Protein AF-Q9ZCL4-F1 (afdb_monomer_lite)

Structure (mmCIF, N/CA/C/O backbone):
data_AF-Q9ZCL4-F1
#
_entry.id   AF-Q9ZCL4-F1
#
loop_
_atom_site.group_PDB
_atom_site.id
_atom_site.type_symbol
_atom_site.label_atom_id
_atom_site.label_alt_id
_atom_site.label_comp_id
_atom_site.label_asym_id
_atom_site.label_entity_id
_atom_site.label_seq_id
_atom_site.pdbx_PDB_ins_code
_atom_site.Cartn_x
_atom_site.Cartn_y
_atom_site.Cartn_z
_atom_site.occupancy
_atom_site.B_iso_or_equiv
_atom_site.auth_seq_id
_atom_site.auth_comp_id
_atom_site.auth_asym_id
_atom_site.auth_atom_id
_atom_site.pdbx_PDB_model_num
ATOM 1 N N . MET A 1 1 ? -3.197 -13.606 0.217 1.00 44.28 1 MET A N 1
ATOM 2 C CA . MET A 1 1 ? -2.179 -12.573 0.500 1.00 44.28 1 MET A CA 1
ATOM 3 C C . MET A 1 1 ? -2.926 -11.401 1.111 1.00 44.28 1 MET A C 1
ATOM 5 O O . MET A 1 1 ? -3.806 -10.876 0.441 1.00 44.28 1 MET A O 1
ATOM 9 N N . LEU A 1 2 ? -2.716 -11.092 2.394 1.00 52.47 2 LEU A N 1
ATOM 10 C CA . LEU A 1 2 ? -3.330 -9.904 2.994 1.00 52.47 2 LEU A CA 1
ATOM 11 C C . LEU A 1 2 ? -2.744 -8.673 2.305 1.00 52.47 2 LEU A C 1
ATOM 13 O O . LEU A 1 2 ? -1.579 -8.667 1.911 1.00 52.47 2 LEU A O 1
ATOM 17 N N . SER A 1 3 ? -3.549 -7.629 2.162 1.00 57.91 3 SER A N 1
ATOM 18 C CA . SER A 1 3 ? -3.120 -6.370 1.564 1.00 57.91 3 SER A CA 1
ATOM 19 C C . SER A 1 3 ? -2.043 -5.649 2.357 1.00 57.91 3 SER A C 1
ATOM 21 O O . SER A 1 3 ? -1.547 -4.623 1.914 1.00 57.91 3 SER A O 1
ATOM 23 N N . TYR A 1 4 ? -1.683 -6.146 3.529 1.00 64.00 4 TYR A N 1
ATOM 24 C CA . TYR A 1 4 ? -0.699 -5.576 4.419 1.00 64.00 4 TYR A CA 1
ATOM 25 C C . TYR A 1 4 ? 0.261 -6.641 4.902 1.00 64.00 4 TYR A C 1
ATOM 27 O O . TYR A 1 4 ? -0.057 -7.830 4.935 1.00 64.00 4 TYR A O 1
ATOM 35 N N . ASN A 1 5 ? 1.442 -6.189 5.301 1.00 65.31 5 ASN A N 1
ATOM 36 C CA . ASN A 1 5 ? 2.378 -7.059 5.978 1.00 65.31 5 ASN A CA 1
ATOM 37 C C . ASN A 1 5 ? 1.931 -7.165 7.445 1.00 65.31 5 ASN A C 1
ATOM 39 O O . ASN A 1 5 ? 1.847 -6.156 8.147 1.00 65.31 5 ASN A O 1
ATOM 43 N N . ILE A 1 6 ? 1.585 -8.379 7.885 1.00 64.12 6 ILE A N 1
ATOM 44 C CA . ILE A 1 6 ? 1.113 -8.630 9.251 1.00 64.12 6 ILE A CA 1
ATOM 45 C C . ILE A 1 6 ? 2.136 -8.163 10.295 1.00 64.12 6 ILE A C 1
ATOM 47 O O . ILE A 1 6 ? 1.745 -7.552 11.291 1.00 64.12 6 ILE A O 1
ATOM 51 N N . ASP A 1 7 ? 3.424 -8.315 9.983 1.00 65.56 7 ASP A N 1
ATOM 52 C CA . ASP A 1 7 ? 4.556 -7.927 10.823 1.00 65.56 7 ASP A CA 1
ATOM 53 C C . ASP A 1 7 ? 4.825 -6.414 10.795 1.00 65.56 7 ASP A C 1
ATOM 55 O O . ASP A 1 7 ? 5.540 -5.889 11.645 1.00 65.56 7 ASP A O 1
ATOM 59 N N . ILE A 1 8 ? 4.250 -5.675 9.836 1.00 65.00 8 ILE A N 1
ATOM 60 C CA . ILE A 1 8 ? 4.488 -4.234 9.662 1.00 65.00 8 ILE A CA 1
ATOM 61 C C . ILE A 1 8 ? 3.161 -3.485 9.719 1.00 65.00 8 ILE A C 1
ATOM 63 O O . ILE A 1 8 ? 2.551 -3.128 8.711 1.00 65.00 8 ILE A O 1
ATOM 67 N N . GLY A 1 9 ? 2.709 -3.235 10.947 1.00 66.00 9 GLY A N 1
ATOM 68 C CA . GLY A 1 9 ? 1.502 -2.459 11.243 1.00 66.00 9 GLY A CA 1
ATOM 69 C C . GLY A 1 9 ? 0.187 -3.208 11.020 1.00 66.00 9 GLY A C 1
ATOM 70 O O . GLY A 1 9 ? -0.867 -2.684 11.372 1.00 66.00 9 GLY A O 1
ATOM 71 N N . GLY A 1 10 ? 0.227 -4.426 10.476 1.00 74.69 10 GLY A N 1
ATOM 72 C CA . GLY A 1 10 ? -0.953 -5.250 10.245 1.00 74.69 10 GLY A CA 1
ATOM 73 C C . GLY A 1 10 ? -1.664 -5.696 11.516 1.00 74.69 10 GLY A C 1
ATOM 74 O O . GLY A 1 10 ? -2.878 -5.541 11.625 1.00 74.69 10 GLY A O 1
ATOM 75 N N . ILE A 1 11 ? -0.908 -6.203 12.495 1.00 79.12 11 ILE A N 1
ATOM 76 C CA . ILE A 1 11 ? -1.458 -6.563 13.813 1.00 79.12 11 ILE A CA 1
ATOM 77 C C . ILE A 1 11 ? -2.083 -5.333 14.478 1.00 79.12 11 ILE A C 1
ATOM 79 O O . ILE A 1 11 ? -3.216 -5.400 14.940 1.00 79.12 11 ILE A O 1
ATOM 83 N N . THR A 1 12 ? -1.401 -4.184 14.453 1.00 82.56 12 THR A N 1
ATOM 84 C CA . THR A 1 12 ? -1.930 -2.926 15.002 1.00 82.56 12 THR A CA 1
ATOM 85 C C . THR A 1 12 ? -3.229 -2.507 14.313 1.00 82.56 12 THR A C 1
ATOM 87 O O . THR A 1 12 ? -4.186 -2.145 14.992 1.00 82.56 12 THR A O 1
ATOM 90 N N . ALA A 1 13 ? -3.295 -2.600 12.980 1.00 83.38 13 ALA A N 1
ATOM 91 C CA . ALA A 1 13 ? -4.503 -2.304 12.211 1.00 83.38 13 ALA A CA 1
ATOM 92 C C . ALA A 1 13 ? -5.678 -3.184 12.643 1.00 83.38 13 ALA A C 1
ATOM 94 O O . ALA A 1 13 ? -6.778 -2.681 12.866 1.00 83.38 13 ALA A O 1
ATOM 95 N N . LEU A 1 14 ? -5.429 -4.486 12.799 1.00 84.62 14 LEU A N 1
ATOM 96 C CA . LEU A 1 14 ? -6.441 -5.449 13.209 1.00 84.62 14 LEU A CA 1
ATOM 97 C C . LEU A 1 14 ? -6.908 -5.207 14.648 1.00 84.62 14 LEU A C 1
ATOM 99 O O . LEU A 1 14 ? -8.113 -5.220 14.897 1.00 84.62 14 LEU A O 1
ATOM 103 N N . SER A 1 15 ? -5.988 -4.933 15.576 1.00 86.31 15 SER A N 1
ATOM 104 C CA . SER A 1 15 ? -6.324 -4.633 16.971 1.00 86.31 15 SER A CA 1
ATOM 105 C C . SER A 1 15 ? -7.168 -3.365 17.087 1.00 86.31 15 SER A C 1
ATOM 107 O O . SER A 1 15 ? -8.205 -3.388 17.741 1.00 86.31 15 SER A O 1
ATOM 109 N N . ILE A 1 16 ? -6.785 -2.283 16.397 1.00 85.50 16 ILE A N 1
ATOM 110 C CA . ILE A 1 16 ? -7.551 -1.025 16.397 1.00 85.50 16 ILE A CA 1
ATOM 111 C C . ILE A 1 16 ? -8.927 -1.231 15.761 1.00 85.50 16 ILE A C 1
ATOM 113 O O . ILE A 1 16 ? -9.928 -0.788 16.313 1.00 85.50 16 ILE A O 1
ATOM 117 N N . MET A 1 17 ? -8.995 -1.921 14.618 1.00 86.69 17 MET A N 1
ATOM 118 C CA . MET A 1 17 ? -10.270 -2.247 13.977 1.00 86.69 17 MET A CA 1
ATOM 119 C C . MET A 1 17 ? -11.184 -3.031 14.924 1.00 86.69 17 MET A C 1
ATOM 121 O O . MET A 1 17 ? -12.367 -2.716 15.023 1.00 86.69 17 MET A O 1
ATOM 125 N N . THR A 1 18 ? -10.634 -4.032 15.615 1.00 88.06 18 THR A N 1
ATOM 126 C CA . THR A 1 18 ? -11.379 -4.870 16.561 1.00 88.06 18 THR A CA 1
ATOM 127 C C . THR A 1 18 ? -11.917 -4.028 17.711 1.00 88.06 18 THR A C 1
ATOM 129 O O . THR A 1 18 ? -13.119 -4.054 17.946 1.00 88.06 18 THR A O 1
ATOM 132 N N . GLU A 1 19 ? -11.069 -3.216 18.346 1.00 88.94 19 GLU A N 1
ATOM 133 C CA . GLU A 1 19 ? -11.456 -2.328 19.448 1.00 88.94 19 GLU A CA 1
ATOM 134 C C . GLU A 1 19 ? -12.554 -1.335 19.033 1.00 88.94 19 GLU A C 1
ATOM 136 O O . GLU A 1 19 ? -13.570 -1.185 19.708 1.00 88.94 19 GLU A O 1
ATOM 141 N N . LEU A 1 20 ? -12.399 -0.684 17.877 1.00 87.44 20 LEU A N 1
ATOM 142 C CA . LEU A 1 20 ? -13.385 0.269 17.361 1.00 87.44 20 LEU A CA 1
ATOM 143 C C . LEU A 1 20 ? -14.728 -0.403 17.027 1.00 87.44 20 LEU A C 1
ATOM 145 O O . LEU A 1 20 ? -15.798 0.186 17.238 1.00 87.44 20 LEU A O 1
ATOM 149 N N . ALA A 1 21 ? -14.690 -1.638 16.528 1.00 87.31 21 ALA A N 1
ATOM 150 C CA . ALA A 1 21 ? -15.888 -2.414 16.243 1.00 87.31 21 ALA A CA 1
ATOM 151 C C . ALA A 1 21 ? -16.600 -2.863 17.531 1.00 87.31 21 ALA A C 1
ATOM 153 O O . ALA A 1 21 ? -17.824 -2.753 17.615 1.00 87.31 21 ALA A O 1
ATOM 154 N N . THR A 1 22 ? -15.863 -3.325 18.546 1.00 89.44 22 THR A N 1
ATOM 155 C CA . THR A 1 22 ? -16.438 -3.821 19.806 1.00 89.44 22 THR A CA 1
ATOM 156 C C . THR A 1 22 ? -16.925 -2.698 20.712 1.00 89.44 22 THR A C 1
ATOM 158 O O . THR A 1 22 ? -18.040 -2.770 21.229 1.00 89.44 22 THR A O 1
ATOM 161 N N . SER A 1 23 ? -16.124 -1.646 20.879 1.00 90.00 23 SER A N 1
ATOM 162 C CA . SER A 1 23 ? -16.360 -0.599 21.881 1.00 90.00 23 SER A CA 1
ATOM 163 C C . SER A 1 23 ? -17.250 0.529 21.362 1.00 90.00 23 SER A C 1
ATOM 165 O O . SER A 1 23 ? -17.986 1.143 22.134 1.00 90.00 23 SER A O 1
ATOM 167 N N . HIS A 1 24 ? -17.244 0.780 20.048 1.00 87.75 24 HIS A N 1
ATOM 168 C CA . HIS A 1 24 ? -17.984 1.895 19.443 1.00 87.75 24 HIS A CA 1
ATOM 169 C C . HIS A 1 24 ? -19.007 1.474 18.383 1.00 87.75 24 HIS A C 1
ATOM 171 O O . HIS A 1 24 ? -19.680 2.341 17.828 1.00 87.75 24 HIS A O 1
ATOM 177 N N . LYS A 1 25 ? -19.157 0.168 18.103 1.00 88.56 25 LYS A N 1
ATOM 178 C CA . LYS A 1 25 ? -20.040 -0.362 17.044 1.00 88.56 25 LYS A CA 1
ATOM 179 C C . LYS A 1 25 ? -19.781 0.272 15.670 1.00 88.56 25 LYS A C 1
ATOM 181 O O . LYS A 1 25 ? -20.701 0.413 14.868 1.00 88.56 25 LYS A O 1
ATOM 186 N N . THR A 1 26 ? -18.536 0.664 15.411 1.00 89.12 26 THR A N 1
ATOM 187 C CA . THR A 1 26 ? -18.149 1.298 14.146 1.00 89.12 26 THR A CA 1
ATOM 188 C C . THR A 1 26 ? -17.788 0.251 13.101 1.00 89.12 26 THR A C 1
ATOM 190 O O . THR A 1 26 ? -17.132 -0.752 13.392 1.00 89.12 26 THR A O 1
ATOM 193 N N . LYS A 1 27 ? -18.196 0.483 11.854 1.00 91.88 27 LYS A N 1
ATOM 194 C CA . LYS A 1 27 ? -17.834 -0.352 10.714 1.00 91.88 27 LYS A CA 1
ATOM 195 C C . LYS A 1 27 ? -16.581 0.192 10.045 1.00 91.88 27 LYS A C 1
ATOM 197 O O . LYS A 1 27 ? -16.633 1.072 9.187 1.00 91.88 27 LYS A O 1
ATOM 202 N N . ILE A 1 28 ? -15.443 -0.368 10.416 1.00 90.31 28 ILE A N 1
ATOM 203 C CA . ILE A 1 28 ? -14.143 0.008 9.866 1.00 90.31 28 ILE A CA 1
ATOM 204 C C . ILE A 1 28 ? -13.766 -0.918 8.706 1.00 90.31 28 ILE A C 1
ATOM 206 O O . ILE A 1 28 ? -13.963 -2.129 8.776 1.00 90.31 28 ILE A O 1
ATOM 210 N N . VAL A 1 29 ? -13.205 -0.347 7.638 1.00 90.25 29 VAL A N 1
ATOM 211 C CA . VAL A 1 29 ? -12.610 -1.105 6.527 1.00 90.25 29 VAL A CA 1
ATOM 212 C C . VAL A 1 29 ? -11.096 -0.985 6.585 1.00 90.25 29 VAL A C 1
ATOM 214 O O . VAL A 1 29 ? -10.559 0.119 6.630 1.00 90.25 29 VAL A O 1
ATOM 217 N N . ILE A 1 30 ? -10.400 -2.119 6.532 1.00 87.44 30 ILE A N 1
ATOM 218 C CA . ILE A 1 30 ? -8.959 -2.161 6.270 1.00 87.44 30 ILE A CA 1
ATOM 219 C C . ILE A 1 30 ? -8.767 -2.214 4.755 1.00 87.44 30 ILE A C 1
ATOM 221 O O . ILE A 1 30 ? -9.391 -3.030 4.079 1.00 87.44 30 ILE A O 1
ATOM 225 N N . ALA A 1 31 ? -7.911 -1.349 4.212 1.00 85.00 31 ALA A N 1
ATOM 226 C CA . ALA A 1 31 ? -7.652 -1.300 2.779 1.00 85.00 31 ALA A CA 1
ATOM 227 C C . ALA A 1 31 ? -7.200 -2.664 2.247 1.00 85.00 31 ALA A C 1
ATOM 229 O O . ALA A 1 31 ? -6.130 -3.135 2.627 1.00 85.00 31 ALA A O 1
ATOM 230 N N . ASN A 1 32 ? -7.978 -3.269 1.343 1.00 85.19 32 ASN A N 1
ATOM 231 C CA . ASN A 1 32 ? -7.643 -4.525 0.677 1.00 85.19 32 ASN A CA 1
ATOM 232 C C . ASN A 1 32 ? -7.454 -4.323 -0.828 1.00 85.19 32 ASN A C 1
ATOM 234 O O . ASN A 1 32 ? -8.430 -4.274 -1.569 1.00 85.19 32 ASN A O 1
ATOM 238 N N . TYR A 1 33 ? -6.210 -4.220 -1.306 1.00 83.94 33 TYR A N 1
ATOM 239 C CA . TYR A 1 33 ? -5.972 -3.888 -2.712 1.00 83.94 33 TYR A CA 1
ATOM 240 C C . TYR A 1 33 ? -6.541 -4.916 -3.698 1.00 83.94 33 TYR A C 1
ATOM 242 O O . TYR A 1 33 ? -6.956 -4.517 -4.780 1.00 83.94 33 TYR A O 1
ATOM 250 N N . LEU A 1 34 ? -6.631 -6.195 -3.312 1.00 83.00 34 LEU A N 1
ATOM 251 C CA . LEU A 1 34 ? -7.176 -7.264 -4.160 1.00 83.00 34 LEU A CA 1
ATOM 252 C C . LEU A 1 34 ? -8.673 -7.085 -4.452 1.00 83.00 34 LEU A C 1
ATOM 254 O O . LEU A 1 34 ? -9.156 -7.543 -5.483 1.00 83.00 34 LEU A O 1
ATOM 258 N N . GLU A 1 35 ? -9.405 -6.415 -3.560 1.00 85.81 35 GLU A N 1
ATOM 259 C CA . GLU A 1 35 ? -10.825 -6.094 -3.757 1.00 85.81 35 GLU A CA 1
ATOM 260 C C . GLU A 1 35 ? -11.026 -4.838 -4.610 1.00 85.81 35 GLU A C 1
ATOM 262 O O . GLU A 1 35 ? -12.091 -4.636 -5.193 1.00 85.81 35 GLU A O 1
ATOM 267 N N . ILE A 1 36 ? -10.012 -3.973 -4.670 1.00 88.62 36 ILE A N 1
ATOM 268 C CA . ILE A 1 36 ? -10.108 -2.671 -5.328 1.00 88.62 36 ILE A CA 1
ATOM 269 C C . ILE A 1 36 ? -9.578 -2.742 -6.753 1.00 88.62 36 ILE A C 1
ATOM 271 O O . ILE A 1 36 ? -10.245 -2.277 -7.677 1.00 88.62 36 ILE A O 1
ATOM 275 N N . VAL A 1 37 ? -8.409 -3.349 -6.934 1.00 84.06 37 VAL A N 1
ATOM 276 C CA . VAL A 1 37 ? -7.768 -3.563 -8.228 1.00 84.06 37 VAL A CA 1
ATOM 277 C C . VAL A 1 37 ? -7.786 -5.069 -8.494 1.00 84.06 37 VAL A C 1
ATOM 279 O O . VAL A 1 37 ? -6.982 -5.796 -7.907 1.00 84.06 37 VAL A O 1
ATOM 282 N N . PRO A 1 38 ? -8.709 -5.576 -9.333 1.00 68.38 38 PRO A N 1
ATOM 283 C CA . PRO A 1 38 ? -8.698 -6.984 -9.696 1.00 68.38 38 PRO A CA 1
ATOM 284 C C . PRO A 1 38 ? -7.371 -7.312 -10.394 1.00 68.38 38 PRO A C 1
ATOM 286 O O . PRO A 1 38 ? -6.962 -6.623 -11.328 1.00 68.38 38 PRO A O 1
ATOM 289 N N . THR A 1 39 ? -6.718 -8.390 -9.958 1.00 55.97 39 THR A N 1
ATOM 290 C CA . THR A 1 39 ? -5.379 -8.868 -10.378 1.00 55.97 39 THR A CA 1
ATOM 291 C C . THR A 1 39 ? -5.207 -9.132 -11.879 1.00 55.97 39 THR A C 1
ATOM 293 O O . THR A 1 39 ? -4.118 -9.470 -12.328 1.00 55.97 39 THR A O 1
ATOM 296 N N . ILE A 1 40 ? -6.272 -8.981 -12.665 1.00 50.91 40 ILE A N 1
ATOM 297 C CA . ILE A 1 40 ? -6.299 -9.178 -14.118 1.00 50.91 40 ILE A CA 1
ATOM 298 C C . ILE A 1 40 ? -5.847 -7.917 -14.878 1.00 50.91 40 ILE A C 1
ATOM 300 O O . ILE A 1 40 ? -5.583 -7.978 -16.077 1.00 50.91 40 ILE A O 1
ATOM 304 N N . ALA A 1 41 ? -5.726 -6.772 -14.203 1.00 56.28 41 ALA A N 1
ATOM 305 C CA . ALA A 1 41 ? -5.071 -5.602 -14.768 1.00 56.28 41 ALA A CA 1
ATOM 306 C C . ALA A 1 41 ? -3.554 -5.804 -14.678 1.00 56.28 41 ALA A C 1
ATOM 308 O O . ALA A 1 41 ? -2.993 -5.654 -13.602 1.00 56.28 41 ALA A O 1
ATOM 309 N N . ASN A 1 42 ? -2.888 -6.163 -15.782 1.00 62.28 42 ASN A N 1
ATOM 310 C CA . ASN A 1 42 ? -1.426 -6.165 -15.836 1.00 62.28 42 ASN A CA 1
ATOM 311 C C . ASN A 1 42 ? -0.944 -4.706 -15.797 1.00 62.28 42 ASN A C 1
ATOM 313 O O . ASN A 1 42 ? -0.947 -4.056 -16.841 1.00 62.28 42 ASN A O 1
ATOM 317 N N . PRO A 1 43 ? -0.510 -4.157 -14.652 1.00 60.88 43 PRO A N 1
ATOM 318 C CA . PRO A 1 43 ? -0.185 -2.739 -14.557 1.00 60.88 43 PRO A CA 1
ATOM 319 C C . PRO A 1 43 ? 1.088 -2.415 -15.332 1.00 60.88 43 PRO A C 1
ATOM 321 O O . PRO A 1 43 ? 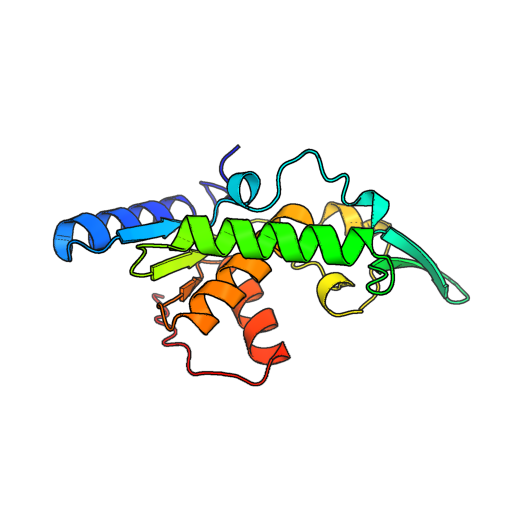1.337 -1.252 -15.625 1.00 60.88 43 PRO A O 1
ATOM 324 N N . ASN A 1 44 ? 1.864 -3.430 -15.735 1.00 64.44 44 ASN A N 1
ATOM 325 C CA . ASN A 1 44 ? 2.978 -3.231 -16.650 1.00 64.44 44 ASN A CA 1
ATOM 326 C C . ASN A 1 44 ? 2.515 -2.678 -18.003 1.00 64.44 44 ASN A C 1
ATOM 328 O O . ASN A 1 44 ? 3.303 -2.019 -18.670 1.00 64.44 44 ASN A O 1
ATOM 332 N N . SER A 1 45 ? 1.247 -2.871 -18.394 1.00 66.81 45 SER A N 1
ATOM 333 C CA . SER A 1 45 ? 0.694 -2.226 -19.591 1.00 66.81 45 SER A CA 1
ATOM 334 C C . SER A 1 45 ? 0.550 -0.709 -19.442 1.00 66.81 45 SER A C 1
ATOM 336 O O . SER A 1 45 ? 0.355 -0.022 -20.437 1.00 66.81 45 SER A O 1
ATOM 338 N N . LEU A 1 46 ? 0.616 -0.184 -18.214 1.00 71.56 46 LEU A N 1
ATOM 339 C CA . LEU A 1 46 ? 0.591 1.252 -17.929 1.00 71.56 46 LEU A CA 1
ATOM 340 C C . LEU A 1 46 ? 1.970 1.890 -18.042 1.00 71.56 46 LEU A C 1
ATOM 342 O O . LEU A 1 46 ? 2.071 3.114 -18.127 1.00 71.56 46 LEU A O 1
ATOM 346 N N . PHE A 1 47 ? 3.023 1.075 -18.009 1.00 78.50 47 PHE A N 1
ATOM 347 C CA . PHE A 1 47 ? 4.391 1.552 -18.015 1.00 78.50 47 PHE A CA 1
ATOM 348 C C . PHE A 1 47 ? 4.807 1.940 -19.423 1.00 78.50 47 PHE A C 1
ATOM 350 O O . PHE A 1 47 ? 4.824 1.126 -20.343 1.00 78.50 47 PHE A O 1
ATOM 357 N N . MET A 1 48 ? 5.199 3.199 -19.565 1.00 73.31 48 MET A N 1
ATOM 358 C CA . MET A 1 48 ? 5.915 3.677 -20.732 1.00 73.31 48 MET A CA 1
ATOM 359 C C . MET A 1 48 ? 7.358 3.965 -20.352 1.00 73.31 48 MET A C 1
ATOM 361 O O . MET A 1 48 ? 7.652 4.459 -19.262 1.00 73.31 48 MET A O 1
ATOM 365 N N . TYR A 1 49 ? 8.258 3.631 -21.269 1.00 77.06 49 TYR A N 1
ATOM 366 C CA . TYR A 1 49 ? 9.677 3.899 -21.123 1.00 77.06 49 TYR A CA 1
ATOM 367 C C . TYR A 1 49 ? 9.997 5.236 -21.784 1.00 77.06 49 TYR A C 1
ATOM 369 O O . TYR A 1 49 ? 9.630 5.474 -22.933 1.00 77.06 49 TYR A O 1
ATOM 377 N N . MET A 1 50 ? 10.684 6.101 -21.051 1.00 68.31 50 MET A N 1
ATOM 378 C CA . MET A 1 50 ? 11.294 7.320 -21.564 1.00 68.31 50 MET A CA 1
ATOM 379 C C . MET A 1 50 ? 12.806 7.155 -21.473 1.00 68.31 50 MET A C 1
ATOM 381 O O . MET A 1 50 ? 13.304 6.661 -20.465 1.00 68.31 50 MET A O 1
ATOM 385 N N . TYR A 1 51 ? 13.539 7.550 -22.505 1.00 70.75 51 TYR A N 1
ATOM 386 C CA . TYR A 1 51 ? 14.983 7.723 -22.397 1.00 70.75 51 TYR A CA 1
ATOM 387 C C . TYR A 1 51 ? 15.237 9.205 -22.150 1.00 70.75 51 TYR A C 1
ATOM 389 O O . TYR A 1 51 ? 14.881 10.028 -22.987 1.00 70.75 51 TYR A O 1
ATOM 397 N N . ASP A 1 52 ? 15.794 9.529 -20.991 1.00 63.09 52 ASP A N 1
ATOM 398 C CA . ASP A 1 52 ? 16.313 10.860 -20.686 1.00 63.09 52 ASP A CA 1
ATOM 399 C C . ASP A 1 52 ? 17.835 10.763 -20.782 1.00 63.09 52 ASP A C 1
ATOM 401 O O . ASP A 1 52 ? 18.408 10.175 -19.868 1.00 63.09 52 ASP A O 1
ATOM 405 N N . ASP A 1 53 ? 18.407 11.195 -21.925 1.00 62.75 53 ASP A N 1
ATOM 406 C CA . ASP A 1 53 ? 19.798 11.263 -22.462 1.00 62.75 53 ASP A CA 1
ATOM 407 C C . ASP A 1 53 ? 20.906 10.306 -21.947 1.00 62.75 53 ASP A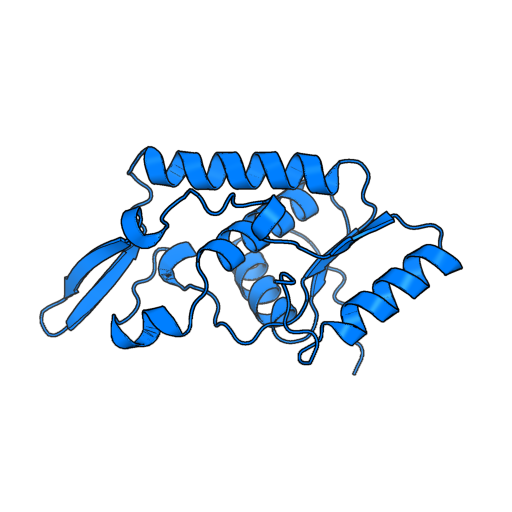 C 1
ATOM 409 O O . ASP A 1 53 ? 21.860 10.001 -22.659 1.00 62.75 53 ASP A O 1
ATOM 413 N N . ILE A 1 54 ? 20.809 9.799 -20.726 1.00 64.38 54 ILE A N 1
ATOM 414 C CA . ILE A 1 54 ? 21.760 8.944 -20.016 1.00 64.38 54 ILE A CA 1
ATOM 415 C C . ILE A 1 54 ? 21.051 7.744 -19.346 1.00 64.38 54 ILE A C 1
ATOM 417 O O . ILE A 1 54 ? 21.702 6.746 -19.028 1.00 64.38 54 ILE A O 1
ATOM 421 N N . LYS A 1 55 ? 19.730 7.791 -19.103 1.00 73.19 55 LYS A N 1
ATOM 422 C CA . LYS A 1 55 ? 19.008 6.767 -18.328 1.00 73.19 55 LYS A CA 1
ATOM 423 C C . LYS A 1 55 ? 17.634 6.445 -18.908 1.00 73.19 55 LYS A C 1
ATOM 425 O O . LYS A 1 55 ? 16.872 7.316 -19.314 1.00 73.19 55 LYS A O 1
ATOM 430 N N . GLN A 1 56 ? 17.307 5.156 -18.897 1.00 80.75 56 GLN A N 1
ATOM 431 C CA . GLN A 1 56 ? 15.939 4.701 -19.097 1.00 80.75 56 GLN A CA 1
ATOM 432 C C . GLN A 1 56 ? 15.139 5.014 -17.828 1.00 80.75 56 GLN A C 1
ATOM 434 O O . GLN A 1 56 ? 15.579 4.709 -16.723 1.00 80.75 56 GLN A O 1
ATOM 439 N N . CYS A 1 57 ? 13.971 5.603 -18.010 1.00 84.56 57 CYS A N 1
ATOM 440 C CA . CYS A 1 57 ? 13.023 6.019 -16.990 1.00 84.56 57 CYS A CA 1
ATOM 441 C C . CYS A 1 57 ? 11.661 5.391 -17.302 1.00 84.56 57 CYS A C 1
ATOM 443 O O . CYS A 1 57 ? 11.343 5.128 -18.463 1.00 84.56 57 CYS A O 1
ATOM 445 N N . ILE A 1 58 ? 10.851 5.137 -16.278 1.00 84.94 58 ILE A N 1
ATOM 446 C CA . ILE A 1 58 ? 9.517 4.545 -16.429 1.00 84.94 58 ILE A CA 1
ATOM 447 C C . ILE A 1 58 ? 8.475 5.491 -15.841 1.00 84.94 58 ILE A C 1
ATOM 449 O O . ILE A 1 58 ? 8.642 5.952 -14.714 1.00 84.94 58 ILE A O 1
ATOM 453 N N . TYR A 1 59 ? 7.387 5.729 -16.573 1.00 86.31 59 TYR A N 1
ATOM 454 C CA . TYR A 1 59 ? 6.254 6.563 -16.155 1.00 86.31 59 TYR A CA 1
ATOM 455 C C . TYR A 1 59 ? 4.909 5.908 -16.496 1.00 86.31 59 TYR A C 1
ATOM 457 O O . TYR A 1 59 ? 4.861 4.909 -17.216 1.00 86.31 59 TYR A O 1
ATOM 465 N N . ILE A 1 60 ? 3.815 6.464 -15.965 1.00 83.00 60 ILE A N 1
ATOM 466 C CA . ILE A 1 60 ? 2.441 6.095 -16.334 1.00 83.00 60 ILE A CA 1
ATOM 467 C C . ILE A 1 60 ? 1.905 7.118 -17.331 1.00 83.00 60 ILE A C 1
ATOM 469 O O . ILE A 1 60 ? 1.873 8.314 -17.042 1.00 83.00 60 ILE A O 1
ATOM 473 N N . ASN A 1 61 ? 1.437 6.658 -18.492 1.00 82.94 61 ASN A N 1
ATOM 474 C CA . ASN A 1 61 ? 0.771 7.538 -19.448 1.00 82.94 61 ASN A CA 1
ATOM 475 C C . ASN A 1 61 ? -0.731 7.634 -19.146 1.00 82.94 61 ASN A C 1
ATOM 477 O O . ASN A 1 61 ? -1.519 6.741 -19.465 1.00 82.94 61 ASN A O 1
ATOM 481 N N . PHE A 1 62 ? -1.128 8.754 -18.545 1.00 82.56 62 PHE A N 1
ATOM 482 C CA . PHE A 1 62 ? -2.519 9.052 -18.197 1.00 82.56 62 PHE A CA 1
ATOM 483 C C . PHE A 1 62 ? -3.407 9.425 -19.396 1.00 82.56 62 PHE A C 1
ATOM 485 O O . PHE A 1 62 ? -4.621 9.522 -19.233 1.00 82.56 62 PHE A O 1
ATOM 492 N N . SER A 1 63 ? -2.844 9.609 -20.595 1.00 81.75 63 SER A N 1
ATOM 493 C CA . SER A 1 63 ? -3.604 9.878 -21.825 1.00 81.75 63 SER A CA 1
ATOM 494 C C . SER A 1 63 ? -4.144 8.610 -22.495 1.00 81.75 63 SER A C 1
ATOM 496 O O . SER A 1 63 ? -4.943 8.707 -23.423 1.00 81.75 63 SER A O 1
ATOM 498 N N . ILE A 1 64 ? -3.729 7.425 -22.038 1.00 79.75 64 ILE A N 1
ATOM 499 C CA . ILE A 1 64 ? -4.181 6.139 -22.576 1.00 79.75 64 ILE A CA 1
ATOM 500 C C . ILE A 1 64 ? -5.535 5.754 -21.935 1.00 79.75 64 ILE A C 1
ATOM 502 O O . ILE A 1 64 ? -5.638 5.737 -20.702 1.00 79.75 64 ILE A O 1
ATOM 506 N N . PRO A 1 65 ? -6.580 5.426 -22.724 1.00 84.25 65 PRO A N 1
ATOM 507 C CA . PRO A 1 65 ? -7.901 5.056 -22.202 1.00 84.25 65 PRO A CA 1
ATOM 508 C C . PRO A 1 65 ? -7.880 3.905 -21.188 1.00 84.25 65 PRO A C 1
ATOM 510 O O . PRO A 1 65 ? -8.616 3.933 -20.200 1.00 84.25 65 PRO A O 1
ATOM 513 N N . GLU A 1 66 ? -7.015 2.914 -21.392 1.00 83.12 66 GLU A N 1
ATOM 514 C CA . GLU A 1 66 ? -6.826 1.769 -20.501 1.00 83.12 66 GLU A CA 1
ATOM 515 C C . GLU A 1 66 ? -6.350 2.204 -19.108 1.00 83.12 66 GLU A C 1
ATOM 517 O O . GLU A 1 66 ? -6.859 1.704 -18.101 1.00 83.12 66 GLU A O 1
ATOM 522 N N . THR A 1 67 ? -5.448 3.191 -19.033 1.00 81.50 67 THR A N 1
ATOM 523 C CA . THR A 1 67 ? -5.005 3.797 -17.769 1.00 81.50 67 THR A CA 1
ATOM 524 C C . THR A 1 67 ? -6.193 4.377 -17.015 1.00 81.50 67 THR A C 1
ATOM 526 O O . THR A 1 67 ? -6.439 4.031 -15.858 1.00 81.50 67 THR A O 1
ATOM 529 N N . LEU A 1 68 ? -6.982 5.220 -17.684 1.00 84.38 68 LEU A N 1
ATOM 530 C CA . LEU A 1 68 ? -8.151 5.865 -17.084 1.00 84.38 68 LEU A CA 1
ATOM 531 C C . LEU A 1 68 ? -9.210 4.846 -16.644 1.00 84.38 68 LEU A C 1
ATOM 533 O O . LEU A 1 68 ? -9.837 5.023 -15.594 1.00 84.38 68 LEU A O 1
ATOM 537 N N . LYS A 1 69 ? -9.383 3.762 -17.407 1.00 86.38 69 LYS A N 1
ATOM 538 C CA . LYS A 1 69 ? -10.293 2.665 -17.069 1.00 86.38 69 LYS A CA 1
ATOM 539 C C . LYS A 1 69 ? -9.903 1.997 -15.750 1.00 86.38 69 LYS A C 1
ATOM 541 O O . LYS A 1 69 ? -10.768 1.870 -14.885 1.00 86.38 69 LYS A O 1
ATOM 546 N N . ILE A 1 70 ? -8.625 1.666 -15.548 1.00 85.88 70 ILE A N 1
ATOM 547 C CA . ILE A 1 70 ? -8.140 1.046 -14.300 1.00 85.88 70 ILE A CA 1
ATOM 548 C C . ILE A 1 70 ? -8.413 1.948 -13.091 1.00 85.88 70 ILE A C 1
ATOM 550 O O . ILE A 1 70 ? -8.958 1.487 -12.086 1.00 85.88 70 ILE A O 1
ATOM 554 N N . PHE A 1 71 ? -8.111 3.247 -13.182 1.00 87.94 71 PHE A N 1
ATOM 555 C CA . PHE A 1 71 ? -8.390 4.182 -12.083 1.00 87.94 71 PHE A CA 1
ATOM 556 C C . PHE A 1 71 ? -9.891 4.344 -11.812 1.00 87.94 71 PHE A C 1
ATOM 558 O O . PHE A 1 71 ? -10.308 4.436 -10.653 1.00 87.94 71 PHE A O 1
ATOM 565 N N . SER A 1 72 ? -10.716 4.369 -12.861 1.00 88.88 72 SER A N 1
ATOM 566 C CA . SER A 1 72 ? -12.174 4.454 -12.737 1.00 88.88 72 SER A CA 1
ATOM 567 C C . SER A 1 72 ? -12.762 3.211 -12.060 1.00 88.88 72 SER A C 1
ATOM 569 O O . SER A 1 72 ? -13.569 3.330 -11.133 1.00 88.88 72 SER A O 1
ATOM 571 N N . GLU A 1 73 ? -12.314 2.018 -12.458 1.00 90.94 73 GLU A N 1
ATOM 572 C CA . GLU A 1 73 ? -12.719 0.744 -11.856 1.00 90.94 73 GLU A CA 1
ATOM 573 C C . GLU A 1 73 ? -12.284 0.651 -10.392 1.00 90.94 73 GLU A C 1
ATOM 575 O O . GLU A 1 73 ? -13.122 0.380 -9.529 1.00 90.94 73 GLU A O 1
ATOM 580 N N . ALA A 1 74 ? -11.028 0.994 -10.088 1.00 90.19 74 ALA A N 1
ATOM 581 C CA . ALA A 1 74 ? -10.529 1.061 -8.718 1.00 90.19 74 ALA A CA 1
ATOM 582 C C . ALA A 1 74 ? -11.378 2.010 -7.858 1.00 90.19 74 ALA A C 1
ATOM 584 O O . ALA A 1 74 ? -11.799 1.661 -6.755 1.00 90.19 74 ALA A O 1
ATOM 585 N N . LYS A 1 75 ? -11.724 3.194 -8.379 1.00 91.81 75 LYS A N 1
ATOM 586 C CA . LYS A 1 75 ? -12.599 4.146 -7.681 1.00 91.81 75 LYS A CA 1
ATOM 587 C C . LYS A 1 75 ? -14.007 3.586 -7.461 1.00 91.81 75 LYS A C 1
ATOM 589 O O . LYS A 1 75 ? -14.587 3.794 -6.396 1.00 91.81 75 LYS A O 1
ATOM 594 N N . ASN A 1 76 ? -14.575 2.876 -8.433 1.00 93.69 76 ASN A N 1
ATOM 595 C CA . ASN A 1 76 ? -15.890 2.244 -8.294 1.00 93.69 76 ASN A CA 1
ATOM 596 C C . ASN A 1 76 ? -15.882 1.125 -7.250 1.00 93.69 76 ASN A C 1
ATOM 598 O O . ASN A 1 76 ? -16.796 1.056 -6.427 1.00 93.69 76 ASN A O 1
ATOM 602 N N . ASN A 1 77 ? -14.841 0.299 -7.234 1.00 94.19 77 ASN A N 1
ATOM 603 C CA . ASN A 1 77 ? -14.679 -0.746 -6.232 1.00 94.19 77 ASN A CA 1
ATOM 604 C C . ASN A 1 77 ? -14.463 -0.146 -4.838 1.00 94.19 77 ASN A C 1
ATOM 606 O O . ASN A 1 77 ? -15.118 -0.570 -3.892 1.00 94.19 77 ASN A O 1
ATOM 610 N N . ALA A 1 78 ? -13.676 0.928 -4.717 1.00 93.69 78 ALA A N 1
ATOM 611 C CA . ALA A 1 78 ? -13.516 1.668 -3.465 1.00 93.69 78 ALA A CA 1
ATOM 612 C C . ALA A 1 78 ? -14.842 2.253 -2.946 1.00 93.69 78 ALA A C 1
ATOM 614 O O . ALA A 1 78 ? -15.121 2.178 -1.749 1.00 93.69 78 ALA A O 1
ATOM 615 N N . ARG A 1 79 ? -15.710 2.779 -3.826 1.00 95.06 79 ARG A N 1
ATOM 616 C CA . ARG A 1 79 ? -17.063 3.234 -3.439 1.00 95.06 79 ARG A CA 1
ATOM 617 C C . ARG A 1 79 ? -17.912 2.109 -2.860 1.00 95.06 79 ARG A C 1
ATOM 619 O O . ARG A 1 79 ? -18.575 2.334 -1.850 1.00 95.06 79 ARG A O 1
ATOM 626 N N . LYS A 1 80 ? -17.874 0.922 -3.474 1.00 95.12 80 LYS A N 1
ATOM 627 C CA . LYS A 1 80 ? -18.586 -0.269 -2.985 1.00 95.12 80 LYS A CA 1
ATOM 628 C C . LYS A 1 80 ? -18.018 -0.739 -1.647 1.00 95.12 80 LYS A C 1
ATOM 630 O O . LYS A 1 80 ? -18.774 -0.899 -0.694 1.00 95.12 80 LYS A O 1
ATOM 635 N N . ALA A 1 81 ? -16.696 -0.879 -1.555 1.00 94.00 81 ALA A N 1
ATOM 636 C CA . ALA A 1 81 ? -16.004 -1.324 -0.347 1.00 94.00 81 ALA A CA 1
ATOM 637 C C . ALA A 1 81 ? -16.306 -0.417 0.853 1.00 94.00 81 ALA A C 1
ATOM 639 O O . ALA A 1 81 ? -16.529 -0.894 1.963 1.00 94.00 81 ALA A O 1
ATOM 640 N N . LEU A 1 82 ? -16.382 0.896 0.627 1.00 94.75 82 LEU A N 1
ATOM 641 C CA . LEU A 1 82 ? -16.647 1.860 1.687 1.00 94.75 82 LEU A CA 1
ATOM 642 C C . LEU A 1 82 ? -18.139 2.109 1.936 1.00 94.75 82 LEU A C 1
ATOM 644 O O . LEU A 1 82 ? -18.449 2.888 2.830 1.00 94.75 82 LEU A O 1
ATOM 648 N N . GLN A 1 83 ? -19.082 1.541 1.161 1.00 93.94 83 GLN A N 1
ATOM 649 C CA . GLN A 1 83 ? -20.495 1.980 1.065 1.00 93.94 83 GLN A CA 1
ATOM 650 C C . GLN A 1 83 ? -21.169 2.280 2.415 1.00 93.94 83 GLN A C 1
ATOM 652 O O . GLN A 1 83 ? -21.836 3.301 2.528 1.00 93.94 83 GLN A O 1
ATOM 657 N N . ASN A 1 84 ? -20.913 1.479 3.448 1.00 92.00 84 ASN A N 1
ATOM 658 C CA . ASN A 1 84 ? -21.511 1.634 4.780 1.00 92.00 84 ASN A CA 1
ATOM 659 C C . ASN A 1 84 ? -20.452 1.719 5.888 1.00 92.00 84 ASN A C 1
ATOM 661 O O . ASN A 1 84 ? -20.696 1.257 6.994 1.00 92.00 84 ASN A O 1
ATOM 665 N N . SER A 1 85 ? -19.254 2.190 5.561 1.00 93.31 85 SER A N 1
ATOM 666 C CA . SER A 1 85 ? -18.124 2.218 6.487 1.00 93.31 85 SER A CA 1
ATOM 667 C C . SER A 1 85 ? -18.038 3.564 7.196 1.00 93.31 85 SER A C 1
ATOM 669 O O . SER A 1 85 ? -18.209 4.607 6.565 1.00 93.31 85 SER A O 1
ATOM 671 N N . ASP A 1 86 ? -17.712 3.525 8.482 1.00 93.69 86 ASP A N 1
ATOM 672 C CA . ASP A 1 86 ? -17.520 4.692 9.346 1.00 93.69 86 ASP A CA 1
ATOM 673 C C . ASP A 1 86 ? -16.069 5.178 9.352 1.00 93.69 86 ASP A C 1
ATOM 675 O O . ASP A 1 86 ? -15.774 6.256 9.855 1.00 93.69 86 ASP A O 1
ATOM 679 N N . GLY A 1 87 ? -15.143 4.393 8.800 1.00 91.94 87 GLY A N 1
ATOM 680 C CA . GLY A 1 87 ? -13.736 4.754 8.726 1.00 91.94 87 GLY A CA 1
ATOM 681 C C . GLY A 1 87 ? -12.924 3.802 7.860 1.00 91.94 87 GLY A C 1
ATOM 682 O O . GLY A 1 87 ? -13.350 2.688 7.535 1.00 91.94 87 GLY A O 1
ATOM 683 N N . LEU A 1 88 ? -11.738 4.267 7.485 1.00 91.94 88 LEU A N 1
ATOM 684 C CA . LEU A 1 88 ? -10.775 3.549 6.658 1.00 91.94 88 LEU A CA 1
ATOM 685 C C . LEU A 1 88 ? -9.437 3.449 7.389 1.00 91.94 88 LEU A C 1
ATOM 687 O O . LEU A 1 88 ? -8.882 4.461 7.807 1.00 91.94 88 LEU A O 1
ATOM 691 N N . ILE A 1 89 ? -8.884 2.243 7.480 1.00 88.81 89 ILE A N 1
ATOM 692 C CA . ILE A 1 89 ? -7.510 2.015 7.923 1.00 88.81 89 ILE A CA 1
ATOM 693 C C . ILE A 1 89 ? -6.640 1.683 6.709 1.00 88.81 89 ILE A C 1
ATOM 695 O O . ILE A 1 89 ? -6.935 0.753 5.956 1.00 88.81 89 ILE A O 1
ATOM 699 N N . ILE A 1 90 ? -5.542 2.422 6.551 1.00 87.38 90 ILE A N 1
ATOM 700 C CA . ILE A 1 90 ? -4.463 2.138 5.605 1.00 87.38 90 ILE A CA 1
ATOM 701 C C . ILE A 1 90 ? -3.306 1.489 6.381 1.00 87.38 90 ILE A C 1
ATOM 703 O O . ILE A 1 90 ? -2.534 2.190 7.045 1.00 87.38 90 ILE A O 1
ATOM 707 N N . PRO A 1 91 ? -3.185 0.155 6.352 1.00 80.25 91 PRO A N 1
ATOM 708 C CA . PRO A 1 91 ? -2.152 -0.556 7.091 1.00 80.25 91 PRO A CA 1
ATOM 709 C C . PRO A 1 91 ? -0.760 -0.374 6.468 1.00 80.25 91 PRO A C 1
ATOM 711 O O . PRO A 1 91 ? -0.608 -0.094 5.273 1.00 80.25 91 PRO A O 1
ATOM 714 N N . GLY A 1 92 ? 0.263 -0.592 7.294 1.00 75.50 92 GLY A N 1
ATOM 715 C CA . GLY A 1 92 ? 1.663 -0.532 6.890 1.00 75.50 92 GLY A CA 1
ATOM 716 C C . GLY A 1 92 ? 2.036 -1.587 5.849 1.00 75.50 92 GLY A C 1
ATOM 717 O O . GLY A 1 92 ? 1.422 -2.650 5.728 1.00 75.50 92 GLY A O 1
ATOM 718 N N . ASN A 1 93 ? 3.060 -1.269 5.061 1.00 76.56 93 ASN A N 1
ATOM 719 C CA . ASN A 1 93 ? 3.652 -2.179 4.092 1.00 76.56 93 ASN A CA 1
ATOM 720 C C . ASN A 1 93 ? 5.120 -1.796 3.830 1.00 76.56 93 ASN A C 1
ATOM 722 O O . ASN A 1 93 ? 5.556 -0.709 4.215 1.00 76.56 93 ASN A O 1
ATOM 726 N N . VAL A 1 94 ? 5.868 -2.705 3.197 1.00 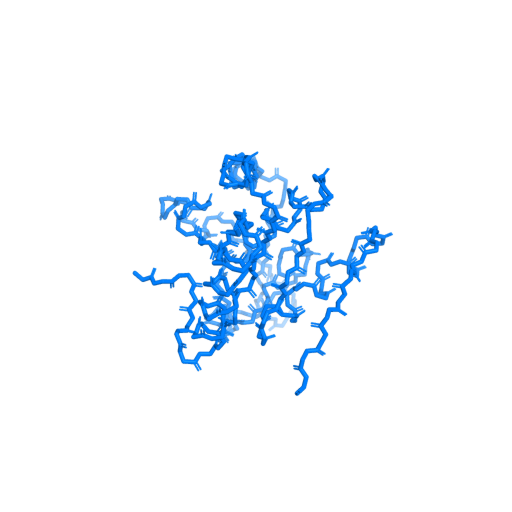77.19 94 VAL A N 1
ATOM 727 C CA . VAL A 1 94 ? 7.292 -2.514 2.858 1.00 77.19 94 VAL A CA 1
ATOM 728 C C . VAL A 1 94 ? 7.516 -1.732 1.569 1.00 77.19 94 VAL A C 1
ATOM 730 O O . VAL A 1 94 ? 8.616 -1.229 1.355 1.00 77.19 94 VAL A O 1
ATOM 733 N N . ASN A 1 95 ? 6.513 -1.665 0.693 1.00 81.12 95 ASN A N 1
ATOM 734 C CA . ASN A 1 95 ? 6.652 -1.048 -0.614 1.00 81.12 95 ASN A CA 1
ATOM 735 C C . ASN A 1 95 ? 6.671 0.476 -0.492 1.00 81.12 95 ASN A C 1
ATOM 737 O O . ASN A 1 95 ? 5.968 1.090 0.315 1.00 81.12 95 ASN A O 1
ATOM 741 N N . MET A 1 96 ? 7.494 1.093 -1.329 1.00 83.31 96 MET A N 1
ATOM 742 C CA . MET A 1 96 ? 7.536 2.538 -1.467 1.00 83.31 96 MET A CA 1
ATOM 743 C C . MET A 1 96 ? 6.336 3.020 -2.274 1.00 83.31 96 MET A C 1
ATOM 745 O O . MET A 1 96 ? 5.832 2.315 -3.150 1.00 83.31 96 MET A O 1
ATOM 749 N N . VAL A 1 97 ? 5.914 4.255 -2.009 1.00 84.19 97 VAL A N 1
ATOM 750 C CA . VAL A 1 97 ? 4.890 4.911 -2.820 1.00 84.19 97 VAL A CA 1
ATOM 751 C C . VAL A 1 97 ? 5.404 5.091 -4.244 1.00 84.19 97 VAL A C 1
ATOM 753 O O . VAL A 1 97 ? 6.499 5.611 -4.438 1.00 84.19 97 VAL A O 1
ATOM 756 N N . ASP A 1 98 ? 4.631 4.648 -5.226 1.00 86.12 98 ASP A N 1
ATOM 757 C CA . ASP A 1 98 ? 4.975 4.769 -6.635 1.00 86.12 98 ASP A CA 1
ATOM 758 C C . ASP A 1 98 ? 4.829 6.215 -7.120 1.00 86.12 98 ASP A C 1
ATOM 760 O O . ASP A 1 98 ? 3.718 6.723 -7.298 1.00 86.12 98 ASP A O 1
ATOM 764 N N . ALA A 1 99 ? 5.965 6.883 -7.337 1.00 85.62 99 ALA A N 1
ATOM 765 C CA . ALA A 1 99 ? 6.009 8.274 -7.777 1.00 85.62 99 ALA A CA 1
ATOM 766 C C . ALA A 1 99 ? 5.327 8.475 -9.145 1.00 85.62 99 ALA A C 1
ATOM 768 O O . ALA A 1 99 ? 4.776 9.546 -9.408 1.00 85.62 99 ALA A O 1
ATOM 769 N N . ARG A 1 100 ? 5.247 7.424 -9.978 1.00 86.81 100 ARG A N 1
ATOM 770 C CA . ARG A 1 100 ? 4.593 7.484 -11.295 1.00 86.81 100 ARG A CA 1
ATOM 771 C C . ARG A 1 100 ? 3.109 7.818 -11.216 1.00 86.81 100 ARG A C 1
ATOM 773 O O . ARG A 1 100 ? 2.556 8.362 -12.168 1.00 86.81 100 ARG A O 1
ATOM 780 N N . LEU A 1 101 ? 2.461 7.550 -10.080 1.00 84.88 101 LEU A N 1
ATOM 781 C CA . LEU A 1 101 ? 1.072 7.949 -9.831 1.00 84.88 101 LEU A CA 1
ATOM 782 C C . LEU A 1 101 ? 0.871 9.469 -9.779 1.00 84.88 101 LEU A C 1
ATOM 784 O O . LEU A 1 101 ? -0.261 9.935 -9.894 1.00 84.88 101 LEU A O 1
ATOM 788 N N . PHE A 1 102 ? 1.955 10.227 -9.626 1.00 84.00 102 PHE A N 1
ATOM 789 C CA . PHE A 1 102 ? 1.968 11.684 -9.535 1.00 84.00 102 PHE A CA 1
ATOM 790 C C . PHE A 1 102 ? 2.585 12.341 -10.779 1.00 84.00 102 PHE A C 1
ATOM 792 O O . PHE A 1 102 ? 2.854 13.536 -10.764 1.00 84.00 102 PHE A O 1
ATOM 799 N N . GLY A 1 103 ? 2.784 11.577 -11.861 1.00 82.88 103 GLY A N 1
ATOM 800 C CA . GLY A 1 103 ? 3.395 12.068 -13.101 1.00 82.88 103 GLY A CA 1
ATOM 801 C C . GLY A 1 103 ? 4.925 12.073 -13.092 1.00 82.88 103 GLY A C 1
ATOM 802 O O . GLY A 1 103 ? 5.527 12.501 -14.072 1.00 82.88 103 GLY A O 1
ATOM 803 N N . GLU A 1 104 ? 5.549 11.574 -12.026 1.00 86.06 104 GLU A N 1
ATOM 804 C CA . GLU A 1 104 ? 7.003 11.458 -11.927 1.00 86.06 104 GLU A CA 1
ATOM 805 C C . GLU A 1 104 ? 7.525 10.207 -12.646 1.00 86.06 104 GLU A C 1
ATOM 807 O O . GLU A 1 104 ? 6.795 9.254 -12.936 1.00 86.06 104 GLU A O 1
ATOM 812 N N . VAL A 1 105 ? 8.827 10.190 -12.904 1.00 87.12 105 VAL A N 1
ATOM 813 C CA . VAL A 1 105 ? 9.527 9.025 -13.451 1.00 87.12 105 VAL A CA 1
ATOM 814 C C . VAL A 1 105 ? 10.221 8.237 -12.342 1.00 87.12 105 VAL A C 1
ATOM 816 O O . VAL A 1 105 ? 10.640 8.802 -11.334 1.00 87.12 105 VAL A O 1
ATOM 819 N N . ILE A 1 106 ? 10.401 6.931 -12.538 1.00 87.44 106 ILE A N 1
ATOM 820 C CA . ILE A 1 106 ? 11.286 6.111 -11.695 1.00 87.44 106 ILE A CA 1
ATOM 821 C C . ILE A 1 106 ? 12.334 5.380 -12.532 1.00 87.44 106 ILE A C 1
ATOM 823 O O . ILE A 1 106 ? 12.144 5.137 -13.727 1.00 87.44 106 ILE A O 1
ATOM 827 N N . SER A 1 107 ? 13.429 4.981 -11.886 1.00 87.31 107 SER A N 1
ATOM 828 C CA . SER A 1 107 ? 14.435 4.109 -12.491 1.00 87.31 107 SER A CA 1
ATOM 829 C C . SER A 1 107 ? 13.894 2.681 -12.663 1.00 87.31 107 SER A C 1
ATOM 831 O O . SER A 1 107 ? 13.226 2.170 -11.759 1.00 87.31 107 SER A O 1
ATOM 833 N N . PRO A 1 108 ? 14.242 1.968 -13.752 1.00 84.94 108 PRO A N 1
ATOM 834 C CA . PRO A 1 108 ? 13.981 0.538 -13.904 1.00 84.94 108 P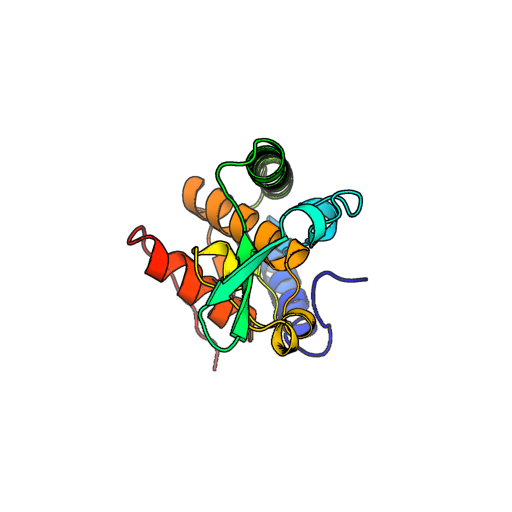RO A CA 1
ATOM 835 C C . PRO A 1 108 ? 14.441 -0.306 -12.708 1.00 84.94 108 PRO A C 1
ATOM 837 O O . PRO A 1 108 ? 13.782 -1.283 -12.356 1.00 84.94 108 PRO A O 1
ATOM 840 N N . ASN A 1 109 ? 15.526 0.097 -12.037 1.00 86.25 109 ASN A N 1
ATOM 841 C CA . ASN A 1 109 ? 16.055 -0.612 -10.867 1.00 86.25 109 ASN A CA 1
ATOM 842 C C . ASN A 1 109 ? 15.153 -0.497 -9.625 1.00 86.25 109 ASN A C 1
ATOM 844 O O . ASN A 1 109 ? 15.209 -1.372 -8.754 1.00 86.25 109 ASN A O 1
ATOM 848 N N . ASP A 1 110 ? 14.308 0.535 -9.571 1.00 88.00 110 ASP A N 1
ATOM 849 C CA . ASP A 1 110 ? 13.455 0.846 -8.424 1.00 88.00 110 ASP A 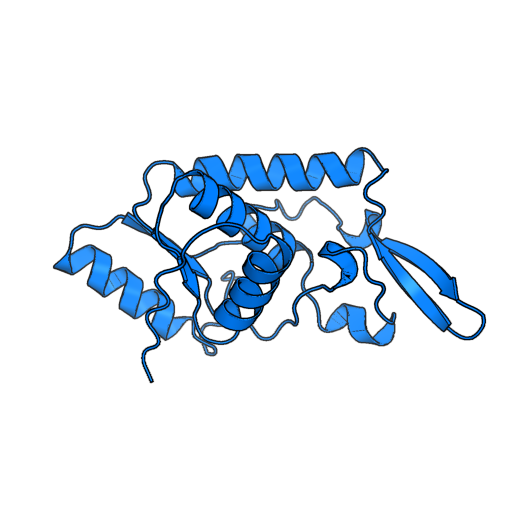CA 1
ATOM 850 C C . ASP A 1 110 ? 12.042 0.272 -8.570 1.00 88.00 110 ASP A C 1
ATOM 852 O O . ASP A 1 110 ? 11.330 0.162 -7.578 1.00 88.00 110 ASP A O 1
ATOM 856 N N . VAL A 1 111 ? 11.639 -0.187 -9.765 1.00 83.25 111 VAL A N 1
ATOM 857 C CA . VAL A 1 111 ? 10.288 -0.734 -10.034 1.00 83.25 111 VAL A CA 1
ATOM 858 C C . VAL A 1 111 ? 9.875 -1.787 -9.004 1.00 83.25 111 VAL A C 1
ATOM 860 O O . VAL A 1 111 ? 8.750 -1.767 -8.517 1.00 83.25 111 VAL A O 1
ATOM 863 N N . LYS A 1 112 ? 10.803 -2.674 -8.627 1.00 84.31 112 LYS A N 1
ATOM 864 C CA . LYS A 1 112 ? 10.577 -3.760 -7.656 1.00 84.31 112 LYS A CA 1
ATOM 865 C C . LYS A 1 112 ? 10.319 -3.285 -6.220 1.00 84.31 112 LYS A C 1
ATOM 867 O O . LYS A 1 112 ? 9.872 -4.074 -5.393 1.00 84.31 112 LYS A O 1
ATOM 872 N N . LEU A 1 113 ? 10.653 -2.034 -5.901 1.00 85.44 113 LEU A N 1
ATOM 873 C CA . LEU A 1 113 ? 10.419 -1.435 -4.585 1.00 85.44 113 LEU A CA 1
ATOM 874 C C . LEU A 1 113 ? 8.967 -0.969 -4.430 1.00 85.44 113 LEU A C 1
ATOM 876 O O . LEU A 1 113 ? 8.501 -0.764 -3.308 1.00 85.44 113 LEU A O 1
ATOM 880 N N . HIS A 1 114 ? 8.242 -0.843 -5.540 1.00 85.06 114 HIS A N 1
ATOM 881 C CA . HIS A 1 114 ? 6.867 -0.370 -5.590 1.00 85.06 114 HIS A CA 1
ATOM 882 C C . HIS A 1 114 ? 5.882 -1.524 -5.785 1.00 85.06 114 HIS A C 1
ATOM 884 O O . HIS A 1 114 ? 6.218 -2.584 -6.308 1.00 85.06 114 HIS A O 1
ATOM 890 N N . ASN A 1 115 ? 4.638 -1.302 -5.367 1.00 85.25 115 ASN A N 1
ATOM 891 C CA . ASN A 1 115 ? 3.508 -2.168 -5.688 1.00 85.25 115 ASN A CA 1
ATOM 892 C C . ASN A 1 115 ? 2.403 -1.269 -6.243 1.00 85.25 115 ASN A C 1
ATOM 894 O O . ASN A 1 115 ? 1.679 -0.615 -5.484 1.00 85.25 115 ASN A O 1
ATOM 898 N N . LEU A 1 116 ? 2.351 -1.171 -7.573 1.00 84.38 116 LEU A N 1
ATOM 899 C CA . LEU A 1 116 ? 1.510 -0.192 -8.249 1.00 84.38 116 LEU A CA 1
ATOM 900 C C . LEU A 1 116 ? 0.028 -0.474 -7.990 1.00 84.38 116 LEU A C 1
ATOM 902 O O . LEU A 1 116 ? -0.719 0.447 -7.681 1.00 84.38 116 LEU A O 1
ATOM 906 N N . GLU A 1 117 ? -0.393 -1.733 -8.058 1.00 85.44 117 GLU A N 1
ATOM 907 C CA . GLU A 1 117 ? -1.763 -2.178 -7.797 1.00 85.44 117 GLU A CA 1
ATOM 908 C C . GLU A 1 117 ? -2.223 -1.730 -6.416 1.00 85.44 117 GLU A C 1
ATOM 910 O O . GLU A 1 117 ? -3.303 -1.156 -6.254 1.00 85.44 117 GLU A O 1
ATOM 915 N N . ARG A 1 118 ? -1.364 -1.949 -5.417 1.00 85.81 118 ARG A N 1
ATOM 916 C CA . ARG A 1 118 ? -1.615 -1.531 -4.045 1.00 85.81 118 ARG A CA 1
ATOM 917 C C . ARG A 1 118 ? -1.741 -0.021 -3.943 1.00 85.81 118 ARG A C 1
ATOM 919 O O . ARG A 1 118 ? -2.709 0.455 -3.359 1.00 85.81 118 ARG A O 1
ATOM 926 N N . ASN A 1 119 ? -0.822 0.734 -4.533 1.00 87.50 119 ASN A N 1
ATOM 927 C CA . ASN A 1 119 ? -0.880 2.190 -4.469 1.00 87.50 119 ASN A CA 1
ATOM 928 C C . ASN A 1 119 ? -2.085 2.766 -5.239 1.00 87.50 119 ASN A C 1
ATOM 930 O O . ASN A 1 119 ? -2.728 3.690 -4.746 1.00 87.50 119 ASN A O 1
ATOM 934 N N . ILE A 1 120 ? -2.478 2.196 -6.383 1.00 87.31 120 ILE A N 1
ATOM 935 C CA . ILE A 1 120 ? -3.725 2.562 -7.078 1.00 87.31 120 ILE A CA 1
ATOM 936 C C . ILE A 1 120 ? -4.929 2.315 -6.159 1.00 87.31 120 ILE A C 1
ATOM 938 O O . ILE A 1 120 ? -5.779 3.196 -6.009 1.00 87.31 120 ILE A O 1
ATOM 942 N N . ALA A 1 121 ? -4.993 1.146 -5.516 1.00 89.06 121 ALA A N 1
ATOM 943 C CA . ALA A 1 121 ? -6.079 0.794 -4.611 1.00 89.06 121 ALA A CA 1
ATOM 944 C C . ALA A 1 121 ? -6.175 1.737 -3.407 1.00 89.06 121 ALA A C 1
ATOM 946 O O . ALA A 1 121 ? -7.252 2.242 -3.090 1.00 89.06 121 ALA A O 1
ATOM 947 N N . GLU A 1 122 ? -5.051 1.993 -2.741 1.00 88.56 122 GLU A N 1
ATOM 948 C CA . GLU A 1 122 ? -4.990 2.895 -1.595 1.00 88.56 122 GLU A CA 1
ATOM 949 C C . GLU A 1 122 ? -5.351 4.325 -1.995 1.00 88.56 122 GLU A C 1
ATOM 951 O O . GLU A 1 122 ? -6.110 4.982 -1.285 1.00 88.56 122 GLU A O 1
ATOM 956 N N . MET A 1 123 ? -4.882 4.799 -3.154 1.00 88.62 123 MET A N 1
ATOM 957 C CA . MET A 1 123 ? -5.241 6.121 -3.660 1.00 88.62 123 MET A CA 1
ATOM 958 C C . MET A 1 123 ? -6.739 6.220 -3.956 1.00 88.62 123 MET A C 1
ATOM 960 O O . MET A 1 123 ? -7.363 7.230 -3.625 1.00 88.62 123 MET A O 1
ATOM 964 N N . ALA A 1 124 ? -7.336 5.176 -4.538 1.00 90.81 124 ALA A N 1
ATOM 965 C CA . ALA A 1 124 ? -8.771 5.114 -4.789 1.00 90.81 124 ALA A CA 1
ATOM 966 C C . ALA A 1 124 ? -9.581 5.118 -3.481 1.00 90.81 124 ALA A C 1
ATOM 968 O O . ALA A 1 124 ? -10.542 5.880 -3.360 1.00 90.81 124 ALA A O 1
ATOM 969 N N . LEU A 1 125 ? -9.173 4.319 -2.490 1.00 92.06 125 LEU A N 1
ATOM 970 C CA . LEU A 1 125 ? -9.803 4.253 -1.170 1.00 92.06 125 LEU A CA 1
ATOM 971 C C . LEU A 1 125 ? -9.705 5.578 -0.416 1.00 92.06 125 LEU A C 1
ATOM 973 O O . LEU A 1 125 ? -10.729 6.070 0.049 1.00 92.06 125 LEU A O 1
ATOM 977 N N . ILE A 1 126 ? -8.514 6.183 -0.345 1.00 90.69 126 ILE A N 1
ATOM 978 C CA . ILE A 1 126 ? -8.307 7.490 0.295 1.00 90.69 126 ILE A CA 1
ATOM 979 C C . ILE A 1 126 ? -9.168 8.540 -0.394 1.00 90.69 126 ILE A C 1
ATOM 981 O O . ILE A 1 126 ? -9.912 9.254 0.267 1.00 90.69 126 ILE A O 1
ATOM 985 N N . HIS A 1 127 ? -9.134 8.594 -1.726 1.00 89.94 127 HIS A N 1
ATOM 986 C CA . HIS A 1 127 ? -9.922 9.562 -2.474 1.00 89.94 127 HIS A CA 1
ATOM 987 C C . HIS A 1 127 ? -11.425 9.421 -2.195 1.00 89.94 127 HIS A C 1
ATOM 989 O O . HIS A 1 127 ? -12.097 10.418 -1.942 1.00 89.94 127 HIS A O 1
ATOM 995 N N . VAL A 1 128 ? -11.966 8.199 -2.203 1.00 92.50 128 VAL A N 1
ATOM 996 C CA . VAL A 1 128 ? -13.384 7.958 -1.899 1.00 92.50 128 VAL A CA 1
ATOM 997 C C . VAL A 1 128 ? -13.708 8.260 -0.434 1.00 92.50 128 VAL A C 1
ATOM 999 O O . VAL A 1 128 ? -14.752 8.850 -0.163 1.00 92.50 128 VAL A O 1
ATOM 1002 N N . ALA A 1 129 ? -12.834 7.897 0.504 1.00 92.00 129 ALA A N 1
ATOM 1003 C CA . ALA A 1 129 ? -13.011 8.191 1.921 1.00 92.00 129 ALA A CA 1
ATOM 1004 C C . ALA A 1 129 ? -13.071 9.705 2.177 1.00 92.00 129 ALA A C 1
ATOM 1006 O O . ALA A 1 129 ? -14.014 10.180 2.812 1.00 92.00 129 ALA A O 1
ATOM 1007 N N . THR A 1 130 ? -12.149 10.470 1.581 1.00 90.44 130 THR A N 1
ATOM 1008 C CA . THR A 1 130 ? -12.148 11.939 1.621 1.00 90.44 130 THR A CA 1
ATOM 1009 C C . THR A 1 130 ? -13.419 12.518 1.003 1.00 90.44 130 THR A C 1
ATOM 1011 O O . THR A 1 130 ? -14.049 13.373 1.617 1.00 90.44 130 THR A O 1
ATOM 1014 N N . GLN A 1 131 ? -13.847 12.032 -0.172 1.00 90.81 131 GLN A N 1
ATOM 1015 C CA . GLN A 1 131 ? -15.089 12.492 -0.817 1.00 90.81 131 GLN A CA 1
ATOM 1016 C C . GLN A 1 131 ? -16.334 12.271 0.054 1.00 90.81 131 GLN A C 1
ATOM 1018 O O . GLN A 1 131 ? -17.308 13.007 -0.071 1.00 90.81 131 GLN A O 1
ATOM 1023 N N . ARG A 1 132 ? -16.313 11.254 0.917 1.00 91.88 132 ARG A N 1
ATOM 1024 C CA . ARG A 1 132 ? -17.416 10.908 1.818 1.00 91.88 132 ARG A CA 1
ATOM 1025 C C . ARG A 1 132 ? -17.302 11.519 3.210 1.00 91.88 132 ARG A C 1
ATOM 1027 O O . ARG A 1 132 ? -18.225 11.352 4.000 1.00 91.88 132 ARG A O 1
ATOM 1034 N N . GLY A 1 133 ? -16.181 12.165 3.522 1.00 91.25 133 GLY A N 1
ATOM 1035 C CA . GLY A 1 133 ? -15.910 12.698 4.854 1.00 91.25 133 GLY A CA 1
ATOM 1036 C C . GLY A 1 133 ? -15.746 11.629 5.939 1.00 91.25 133 GLY A C 1
ATOM 1037 O O . GLY A 1 133 ? -15.941 11.946 7.110 1.00 91.25 133 GLY A O 1
ATOM 1038 N N . ILE A 1 134 ? -15.403 10.381 5.587 1.00 90.00 134 ILE A N 1
ATOM 1039 C CA . ILE A 1 134 ? -15.115 9.353 6.599 1.00 90.00 134 ILE A CA 1
ATOM 1040 C C . ILE A 1 134 ? -13.650 9.459 7.058 1.00 90.00 134 ILE A C 1
ATOM 1042 O O . ILE A 1 134 ? -12.767 9.717 6.234 1.00 90.00 134 ILE A O 1
ATOM 1046 N N . PRO A 1 135 ? -13.360 9.277 8.357 1.00 90.00 135 PRO A N 1
ATOM 1047 C CA . PRO A 1 135 ? -12.006 9.337 8.893 1.00 90.00 135 PRO A CA 1
ATOM 1048 C C . PRO A 1 135 ? -11.086 8.270 8.288 1.00 90.00 135 PRO A C 1
ATOM 1050 O O . PRO A 1 135 ? -11.495 7.136 8.027 1.00 90.00 135 PRO A O 1
ATOM 1053 N N . ILE A 1 136 ? -9.817 8.642 8.108 1.00 89.50 136 ILE A N 1
ATOM 1054 C CA . ILE A 1 136 ? -8.759 7.779 7.579 1.00 89.50 136 ILE A CA 1
ATOM 1055 C C . ILE A 1 136 ? -7.646 7.676 8.622 1.00 89.50 136 ILE A C 1
ATOM 1057 O O . ILE A 1 136 ? -7.110 8.694 9.056 1.00 89.50 136 ILE A O 1
ATOM 1061 N N . LEU A 1 137 ? -7.268 6.453 8.983 1.00 86.06 137 LEU A N 1
ATOM 1062 C CA . LEU A 1 137 ? -6.133 6.154 9.848 1.00 86.06 137 LEU A CA 1
ATOM 1063 C C . LEU A 1 137 ? -5.038 5.459 9.035 1.00 86.06 137 LEU A C 1
ATOM 1065 O O . LEU A 1 137 ? -5.223 4.342 8.559 1.00 86.06 137 LEU A O 1
ATOM 1069 N N . GLY A 1 138 ? -3.882 6.101 8.887 1.00 83.12 138 GLY A N 1
ATOM 1070 C CA . GLY A 1 138 ? -2.680 5.455 8.356 1.00 83.12 138 GLY A CA 1
ATOM 1071 C C . GLY A 1 138 ? -1.865 4.811 9.475 1.00 83.12 138 GLY A C 1
ATOM 1072 O O . GLY A 1 138 ? -1.719 5.407 10.538 1.00 83.12 138 GLY A O 1
ATOM 1073 N N . ILE A 1 139 ? -1.290 3.629 9.238 1.00 78.06 139 ILE A N 1
ATOM 1074 C CA . ILE A 1 139 ? -0.399 2.952 10.195 1.00 78.06 139 ILE A CA 1
ATOM 1075 C C . ILE A 1 139 ? 0.955 2.693 9.539 1.00 78.06 139 ILE A C 1
ATOM 1077 O O . ILE A 1 139 ? 1.026 2.133 8.445 1.00 78.06 139 ILE A O 1
ATOM 1081 N N . CYS A 1 140 ? 2.040 3.070 10.221 1.00 76.12 140 CYS A N 1
ATOM 1082 C CA . CYS A 1 140 ? 3.419 2.907 9.747 1.00 76.12 140 CYS A CA 1
ATOM 1083 C C . CYS A 1 140 ? 3.596 3.450 8.309 1.00 76.12 140 CYS A C 1
ATOM 1085 O O . CYS A 1 140 ? 3.409 4.643 8.071 1.00 76.12 140 CYS A O 1
ATOM 1087 N N . GLY A 1 141 ? 3.910 2.591 7.331 1.00 62.44 141 GLY A N 1
ATOM 1088 C CA . GLY A 1 141 ? 4.020 2.960 5.916 1.00 62.44 141 GLY A CA 1
ATOM 1089 C C . GLY A 1 141 ? 2.754 3.601 5.334 1.00 62.44 141 GLY A C 1
ATOM 1090 O O . GLY A 1 141 ? 2.861 4.470 4.472 1.00 62.44 141 GLY A O 1
ATOM 1091 N N . GLY A 1 142 ? 1.571 3.270 5.861 1.00 60.44 142 GLY A N 1
ATOM 1092 C CA . GLY A 1 142 ? 0.309 3.890 5.456 1.00 60.44 142 GLY A CA 1
ATOM 1093 C C . GLY A 1 142 ? 0.257 5.397 5.725 1.00 60.44 142 GLY A C 1
ATOM 1094 O O . GLY A 1 142 ? -0.359 6.131 4.958 1.00 60.44 142 GLY A O 1
ATOM 1095 N N . ILE A 1 143 ? 0.970 5.891 6.748 1.00 65.62 143 ILE A N 1
ATOM 1096 C CA . ILE A 1 143 ? 1.101 7.335 7.010 1.00 65.62 143 ILE A CA 1
ATOM 1097 C C . ILE A 1 143 ? 1.920 8.011 5.906 1.00 65.62 143 ILE A C 1
ATOM 1099 O O . ILE A 1 143 ? 1.539 9.082 5.445 1.00 65.62 143 ILE A O 1
ATOM 1103 N N . LYS A 1 144 ? 3.006 7.382 5.431 1.00 67.62 144 LYS A N 1
ATOM 1104 C CA . LYS A 1 144 ? 3.825 7.935 4.334 1.00 67.62 144 LYS A CA 1
ATOM 1105 C C . LYS A 1 144 ? 2.992 8.105 3.062 1.00 67.62 144 LYS A C 1
ATOM 1107 O O . LYS A 1 144 ? 3.067 9.142 2.410 1.00 67.62 144 LYS A O 1
ATOM 1112 N N . PHE A 1 145 ? 2.165 7.105 2.755 1.00 66.06 145 PHE A N 1
ATOM 1113 C CA . PHE A 1 145 ? 1.253 7.134 1.614 1.00 66.06 145 PHE A CA 1
ATOM 1114 C C . PHE A 1 145 ? 0.161 8.206 1.770 1.00 66.06 145 PHE A C 1
ATOM 1116 O O . PHE A 1 145 ? -0.085 8.987 0.851 1.00 66.06 145 PHE A O 1
ATOM 1123 N N . LEU A 1 146 ? -0.444 8.297 2.960 1.00 66.56 146 LEU A N 1
ATOM 1124 C CA . LEU A 1 146 ? -1.473 9.287 3.276 1.00 66.56 146 LEU A CA 1
ATOM 1125 C C . LEU A 1 146 ? -0.942 10.727 3.187 1.00 66.56 146 LEU A C 1
ATOM 1127 O O . LEU A 1 146 ? -1.592 11.574 2.577 1.00 66.56 146 LEU A O 1
ATOM 1131 N N . ILE A 1 147 ? 0.244 10.998 3.746 1.00 66.38 147 ILE A N 1
ATOM 1132 C CA . ILE A 1 147 ? 0.889 12.318 3.681 1.00 66.38 147 ILE A CA 1
ATOM 1133 C C . ILE A 1 147 ? 1.097 12.728 2.225 1.00 66.38 147 ILE A C 1
ATOM 1135 O O . ILE A 1 147 ? 0.696 13.826 1.849 1.00 66.38 147 ILE A O 1
ATOM 1139 N N . LEU A 1 148 ? 1.668 11.849 1.397 1.00 65.12 148 LEU A N 1
ATOM 1140 C CA . LEU A 1 148 ? 1.949 12.191 0.005 1.00 65.12 148 LEU A CA 1
ATOM 1141 C C . LEU A 1 148 ? 0.665 12.529 -0.767 1.00 65.12 148 LEU A C 1
ATOM 1143 O O . LEU A 1 148 ? 0.615 13.541 -1.461 1.00 65.12 148 LEU A O 1
ATOM 1147 N N . ILE A 1 149 ? -0.398 11.735 -0.601 1.00 63.53 149 ILE A N 1
ATOM 1148 C CA . ILE A 1 149 ? -1.662 11.958 -1.319 1.00 63.53 149 ILE A CA 1
ATOM 1149 C C . ILE A 1 149 ? -2.372 13.237 -0.886 1.00 63.53 149 ILE A C 1
ATOM 1151 O O . ILE A 1 149 ? -2.902 13.957 -1.733 1.00 63.53 149 ILE A O 1
ATOM 1155 N N . LEU A 1 150 ? -2.436 13.504 0.417 1.00 62.91 150 LEU A N 1
ATOM 1156 C CA . LEU A 1 150 ? -3.168 14.661 0.928 1.00 62.91 150 LEU A CA 1
ATOM 1157 C C . LEU A 1 150 ? -2.431 15.965 0.629 1.00 62.91 150 LEU A C 1
ATOM 1159 O O . LEU A 1 150 ? -3.062 16.948 0.240 1.00 62.91 150 LEU A O 1
ATOM 1163 N N . VAL A 1 151 ? -1.100 15.962 0.756 1.00 57.47 151 VAL A N 1
ATOM 1164 C CA . VAL A 1 151 ? -0.267 17.129 0.443 1.00 57.47 151 VAL A CA 1
ATOM 1165 C C . VAL A 1 151 ? -0.313 17.437 -1.054 1.00 57.47 151 VAL A C 1
ATOM 1167 O O . VAL A 1 151 ? -0.473 18.599 -1.419 1.00 57.47 151 VAL A O 1
ATOM 1170 N N . ALA A 1 152 ? -0.294 16.417 -1.920 1.00 57.16 152 ALA A N 1
ATOM 1171 C CA . ALA A 1 152 ? -0.406 16.601 -3.368 1.00 57.16 152 ALA A CA 1
ATOM 1172 C C . ALA A 1 152 ? -1.755 17.198 -3.825 1.00 57.16 152 ALA A C 1
ATOM 1174 O O . ALA A 1 152 ? -1.869 17.625 -4.973 1.00 57.16 152 ALA A O 1
ATOM 1175 N N . ARG A 1 153 ? -2.793 17.223 -2.971 1.00 50.47 153 ARG A N 1
ATOM 1176 C CA . ARG A 1 153 ? -4.145 17.670 -3.349 1.00 50.47 153 ARG A CA 1
ATOM 1177 C C . ARG A 1 153 ? -4.660 18.944 -2.686 1.00 50.47 153 ARG A C 1
ATOM 1179 O O . ARG A 1 153 ? -5.773 19.326 -3.018 1.00 50.47 153 ARG A O 1
ATOM 1186 N N . SER A 1 154 ? -3.912 19.617 -1.808 1.00 36.97 154 SER A N 1
ATOM 1187 C CA . SER A 1 154 ? -4.319 20.892 -1.165 1.00 36.97 154 SER A CA 1
ATOM 1188 C C . SER A 1 154 ? -5.728 20.906 -0.528 1.00 36.97 154 SER A C 1
ATOM 1190 O O . SER A 1 154 ? -6.306 21.973 -0.330 1.00 36.97 154 SER A O 1
ATOM 1192 N N . VAL A 1 155 ? -6.317 19.746 -0.208 1.00 35.88 155 VAL A N 1
ATOM 1193 C CA . VAL A 1 155 ? -7.750 19.622 0.108 1.00 35.88 155 VAL A CA 1
ATOM 1194 C C . VAL A 1 155 ? -7.958 18.738 1.350 1.00 35.88 155 VAL A C 1
ATOM 1196 O O . VAL A 1 155 ? -7.753 17.529 1.308 1.00 35.88 155 VAL A O 1
ATOM 1199 N N . ILE A 1 156 ? -8.472 19.385 2.407 1.00 32.28 156 ILE A N 1
ATOM 1200 C CA . ILE A 1 156 ? -9.271 18.863 3.538 1.00 32.28 156 ILE A CA 1
ATOM 1201 C C . ILE A 1 156 ? -8.534 18.257 4.752 1.00 32.28 156 ILE A C 1
ATOM 1203 O O . ILE A 1 156 ? -7.694 17.367 4.671 1.00 32.28 156 ILE A O 1
ATOM 1207 N N . THR A 1 157 ? -8.958 18.767 5.913 1.00 29.83 157 THR A N 1
ATOM 1208 C CA . THR A 1 157 ? -8.637 18.425 7.301 1.00 29.83 157 THR A CA 1
ATOM 1209 C C . THR A 1 157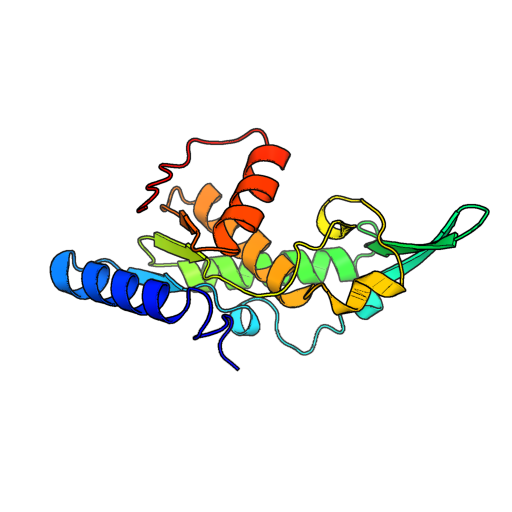 ? -8.591 16.920 7.564 1.00 29.83 157 THR A C 1
ATOM 1211 O O . THR A 1 157 ? -9.622 16.249 7.582 1.00 29.83 157 THR A O 1
ATOM 1214 N N . VAL A 1 158 ? -7.405 16.393 7.866 1.00 36.72 158 VAL A N 1
ATOM 1215 C CA . VAL A 1 158 ? -7.241 15.043 8.417 1.00 36.72 158 VAL A CA 1
ATOM 1216 C C . VAL A 1 158 ? -7.001 15.154 9.914 1.00 36.72 158 VAL A C 1
ATOM 1218 O O . VAL A 1 158 ? -6.029 15.764 10.352 1.00 36.72 158 VAL A O 1
ATOM 1221 N N . LYS A 1 159 ? -7.893 14.558 10.716 1.00 31.38 159 LYS A N 1
ATOM 1222 C CA . LYS A 1 159 ? -7.613 14.266 12.128 1.00 31.38 159 LYS A CA 1
ATOM 1223 C C . LYS A 1 159 ? -6.565 13.153 12.167 1.00 31.38 159 LYS A C 1
ATOM 1225 O O . LYS A 1 159 ? -6.903 11.975 12.196 1.00 31.38 159 LYS A O 1
ATOM 1230 N N . ILE A 1 160 ? -5.292 13.534 12.111 1.00 33.38 160 ILE A N 1
ATOM 1231 C CA . ILE A 1 160 ? -4.174 12.623 12.347 1.00 33.38 160 ILE A CA 1
ATOM 1232 C C . ILE A 1 160 ? -4.131 12.366 13.855 1.00 33.38 160 ILE A C 1
ATOM 1234 O O . ILE A 1 160 ? -3.777 13.254 14.626 1.00 33.38 160 ILE A O 1
ATOM 1238 N N . ILE A 1 161 ? -4.510 11.161 14.280 1.00 32.56 161 ILE A N 1
ATOM 1239 C CA . ILE A 1 161 ? -4.234 10.686 15.637 1.00 32.56 161 ILE A CA 1
ATOM 1240 C C . ILE A 1 161 ? -2.937 9.881 15.551 1.00 32.56 161 ILE A C 1
ATOM 1242 O O . ILE A 1 161 ? -2.929 8.756 15.056 1.00 32.56 161 ILE A O 1
ATOM 1246 N N . ILE A 1 162 ? -1.827 10.496 15.963 1.00 28.50 162 ILE A N 1
ATOM 1247 C CA . ILE A 1 162 ? -0.539 9.815 16.116 1.00 28.50 162 ILE A CA 1
ATOM 1248 C C . ILE A 1 162 ? -0.550 9.161 17.497 1.00 28.50 162 ILE A C 1
ATOM 1250 O O . ILE A 1 162 ? -0.546 9.865 18.503 1.00 28.50 162 ILE A O 1
ATOM 1254 N N . TYR A 1 163 ? -0.562 7.831 17.547 1.00 30.33 163 TYR A N 1
ATOM 1255 C CA . TYR A 1 163 ? -0.143 7.105 18.743 1.00 30.33 163 TYR A CA 1
ATOM 1256 C C . TYR A 1 163 ? 1.359 6.837 18.605 1.00 30.33 163 TYR A C 1
ATOM 1258 O O . TYR A 1 163 ? 1.771 6.128 17.684 1.00 30.33 163 TYR A O 1
ATOM 1266 N N . MET A 1 164 ? 2.156 7.485 19.460 1.00 31.78 164 MET A N 1
ATOM 1267 C CA . MET A 1 164 ? 3.548 7.117 19.743 1.00 31.78 164 MET A CA 1
ATOM 1268 C C . MET A 1 164 ? 3.584 6.108 20.884 1.00 31.78 164 MET A C 1
ATOM 1270 O O . MET A 1 164 ? 2.726 6.238 21.787 1.00 31.78 164 MET A O 1
#

Foldseek 3Di:
DFLADCVAQVVVLVVVCVCCCVVVVFAEDEQGLCQLQPPPPPCVVQWDWDDDPPAIWIAGDPVDVSNVVRLVSSLVSLCVRCVRGQEYEHGDHQADQDCNVVVDIDHPVNPVSHDVSSLSNLLSNLVNCLVVVHAYEYGRNRVVSVVVNCVSPVDDDHPHDDDD

Radius of gyration: 16.21 Å; chains: 1; bounding box: 43×34×44 Å

pLDDT: mean 77.54, std 16.34, range [28.5, 95.12]

Secondary structure (DSSP, 8-state):
--SS-IIIIIHHHHHHHHHHHHHH---EEE--HHHHS-TTS-GGGGEEEEEETTEEEEEE-TTSHHHHHHHHHHHHHHHHHTTT-SEEEE---SSBP-GGGGT--B-TTTGGGB-HHHHHHHHHHHHHHHHHT--EEE-THHHHHHHHHHHTTT----------

InterPro domains:
  IPR011697 Peptidase C26 [PF07722] (57-146)
  IPR029062 Class I glutamine amidotransferase-like [G3DSA:3.40.50.880] (27-159)
  IPR029062 Class I glutamine amidotransferase-like [SSF52317] (77-150)

Organism: Rickettsia prowazekii (strain Madrid E) (NCBI:txid272947)

Sequence (164 aa):
MLSYNIDIGGITALSIMTELATSHKTKIVIANYLEIVPTIANPNSLFMYMYDDIKQCIYINFSIPETLKIFSEAKNNARKALQNSDGLIIPGNVNMVDARLFGEVISPNDVKLHNLERNIAEMALIHVATQRGIPILGICGGIKFLILILVARSVITVKIIIYM